Protein AF-A0A968WDF3-F1 (afdb_monomer)

Mean predicted aligned error: 14.53 Å

Sequence (99 aa):
MAKVERESINFKLPKPLADALRAKAIELNTTATDLVIQGLHHVLGDVPGVENSVDIRLYQIEEEFFRFKESINQDSTNQSSTNPQQETRLTNVEPNLKL

Structure (mmCIF, N/CA/C/O backbone):
data_AF-A0A968WDF3-F1
#
_entry.id   AF-A0A968WDF3-F1
#
loop_
_atom_site.group_PDB
_atom_site.id
_atom_site.type_symbol
_atom_site.label_atom_id
_atom_site.label_alt_id
_atom_site.label_comp_id
_atom_site.label_asym_id
_atom_site.label_entity_id
_atom_site.label_seq_id
_atom_site.pdbx_PDB_ins_code
_atom_site.Cartn_x
_atom_site.Cartn_y
_atom_site.Cartn_z
_atom_site.occupancy
_atom_site.B_iso_or_equiv
_atom_site.auth_seq_id
_atom_site.auth_comp_id
_atom_site.auth_asym_id
_atom_site.auth_atom_id
_atom_site.pdbx_PDB_model_num
ATOM 1 N N . MET A 1 1 ? -2.261 -17.416 11.724 1.00 47.62 1 MET A N 1
ATOM 2 C CA . MET A 1 1 ? -2.848 -16.737 10.555 1.00 47.62 1 MET A CA 1
ATOM 3 C C . MET A 1 1 ? -3.908 -17.653 10.000 1.00 47.62 1 MET A C 1
ATOM 5 O O . MET A 1 1 ? -3.566 -18.741 9.537 1.00 47.62 1 MET A O 1
ATOM 9 N N . ALA A 1 2 ? -5.177 -17.280 10.153 1.00 52.31 2 ALA A N 1
ATOM 10 C CA . ALA A 1 2 ? -6.248 -18.025 9.513 1.00 52.31 2 ALA A CA 1
ATOM 11 C C . ALA A 1 2 ? -6.017 -17.995 7.995 1.00 52.31 2 ALA A C 1
ATOM 13 O O . ALA A 1 2 ? -5.473 -17.037 7.443 1.00 52.31 2 ALA A O 1
ATOM 14 N N . LYS A 1 3 ? -6.348 -19.087 7.308 1.00 57.66 3 LYS A N 1
ATOM 15 C CA . LYS A 1 3 ? -6.135 -19.202 5.866 1.00 57.66 3 LYS A CA 1
ATOM 16 C C . LYS A 1 3 ? -7.209 -18.363 5.163 1.00 57.66 3 LYS A C 1
ATOM 18 O O . LYS A 1 3 ? -8.274 -18.878 4.856 1.00 57.66 3 LYS A O 1
ATOM 23 N N . VAL A 1 4 ? -6.947 -17.069 4.983 1.00 67.81 4 VAL A N 1
ATOM 24 C CA . VAL A 1 4 ? -7.849 -16.153 4.269 1.00 67.81 4 VAL A CA 1
ATOM 25 C C . VAL A 1 4 ? -7.920 -16.585 2.803 1.00 67.81 4 VAL A C 1
ATOM 27 O O . VAL A 1 4 ? -6.882 -16.771 2.157 1.00 67.81 4 VAL A O 1
ATOM 30 N N . GLU A 1 5 ? -9.130 -16.775 2.279 1.00 79.44 5 GLU A N 1
ATOM 31 C CA . GLU A 1 5 ? -9.338 -17.027 0.854 1.00 79.44 5 GLU A CA 1
ATOM 32 C C . GLU A 1 5 ? -8.946 -15.785 0.049 1.00 79.44 5 GLU A C 1
ATOM 34 O O . GLU A 1 5 ? -9.307 -14.660 0.389 1.00 79.44 5 GLU A O 1
ATOM 39 N N . ARG A 1 6 ? -8.152 -15.983 -1.006 1.00 81.00 6 ARG A N 1
ATOM 40 C CA . ARG A 1 6 ? -7.628 -14.896 -1.837 1.00 81.00 6 ARG A CA 1
ATOM 41 C C . ARG A 1 6 ? -8.164 -15.035 -3.248 1.00 81.00 6 ARG A C 1
ATOM 43 O O . ARG A 1 6 ? -7.916 -16.042 -3.908 1.00 81.00 6 ARG A O 1
ATOM 50 N N . GLU A 1 7 ? -8.844 -13.998 -3.716 1.00 83.62 7 GLU A N 1
ATOM 51 C CA . GLU A 1 7 ? -9.308 -13.896 -5.094 1.00 83.62 7 GLU A CA 1
ATOM 52 C C . GLU A 1 7 ? -8.331 -13.054 -5.927 1.00 83.62 7 GLU A C 1
ATOM 54 O O . GLU A 1 7 ? -7.811 -12.033 -5.473 1.00 83.62 7 GLU A O 1
ATOM 59 N N . SER A 1 8 ? -8.052 -13.496 -7.156 1.00 85.44 8 SER A N 1
ATOM 60 C CA . SER A 1 8 ? -7.226 -12.736 -8.097 1.00 85.44 8 SER A CA 1
ATOM 61 C C . SER A 1 8 ? -8.096 -11.791 -8.916 1.00 85.44 8 SER A C 1
ATOM 63 O O . SER A 1 8 ? -8.925 -12.236 -9.705 1.00 85.44 8 SER A O 1
ATOM 65 N N . ILE A 1 9 ? -7.856 -10.488 -8.785 1.00 84.81 9 ILE A N 1
ATOM 66 C CA . ILE A 1 9 ? -8.539 -9.449 -9.562 1.00 84.81 9 ILE A CA 1
ATOM 67 C C . ILE A 1 9 ? -7.605 -8.977 -10.684 1.00 84.81 9 ILE A C 1
ATOM 69 O O . ILE A 1 9 ? -6.408 -8.775 -10.468 1.00 84.81 9 ILE A O 1
ATOM 73 N N . ASN A 1 10 ? -8.131 -8.787 -11.899 1.00 84.50 10 ASN A N 1
ATOM 74 C CA . ASN A 1 10 ? -7.341 -8.290 -13.029 1.00 84.50 10 ASN A CA 1
ATOM 75 C C . ASN A 1 10 ? -7.059 -6.788 -12.872 1.00 84.50 10 ASN A C 1
ATOM 77 O O . ASN A 1 10 ? -7.827 -5.942 -13.328 1.00 84.50 10 ASN A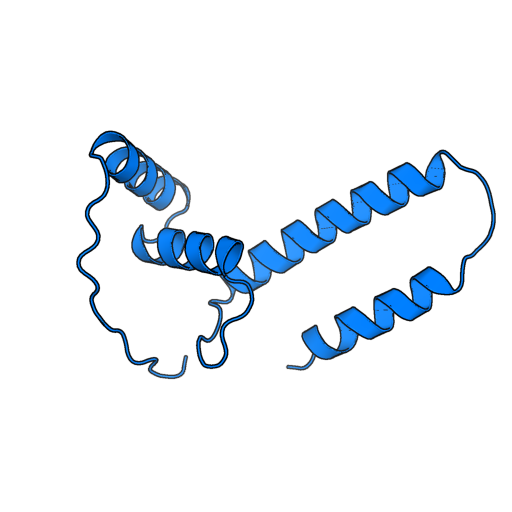 O 1
ATOM 81 N N . PHE A 1 11 ? -5.955 -6.463 -12.204 1.00 83.62 11 PHE A N 1
ATOM 82 C CA . PHE A 1 11 ? -5.537 -5.092 -11.947 1.00 83.62 11 PHE A CA 1
ATOM 83 C C . PHE A 1 11 ? -4.399 -4.683 -12.888 1.00 83.62 11 PHE A C 1
ATOM 85 O O . PHE A 1 11 ? -3.311 -5.262 -12.868 1.00 83.62 11 PHE A O 1
ATOM 92 N N . LYS A 1 12 ? -4.641 -3.669 -13.728 1.00 89.69 12 LYS A N 1
ATOM 93 C CA . LYS A 1 12 ? -3.633 -3.118 -14.644 1.00 89.69 12 LYS A CA 1
ATOM 94 C C . LYS A 1 12 ? -3.094 -1.802 -14.101 1.00 89.69 12 LYS A C 1
ATOM 96 O O . LYS A 1 12 ? -3.752 -0.770 -14.182 1.00 89.69 12 LYS A O 1
ATOM 101 N N . LEU A 1 13 ? -1.872 -1.849 -13.588 1.00 90.75 13 LEU A N 1
ATOM 102 C CA . LEU A 1 13 ? -1.136 -0.673 -13.138 1.00 90.75 13 LEU A CA 1
ATOM 103 C C . LEU A 1 13 ? -0.394 -0.006 -14.305 1.00 90.75 13 LEU A C 1
ATOM 105 O O . LEU A 1 13 ? 0.220 -0.710 -15.115 1.00 90.75 13 LEU A O 1
ATOM 109 N N . PRO A 1 14 ? -0.361 1.337 -14.374 1.00 96.31 14 PRO A N 1
ATOM 110 C CA . PRO A 1 14 ? 0.611 2.041 -15.199 1.00 96.31 14 PRO A CA 1
ATOM 111 C C . PRO A 1 14 ? 2.034 1.584 -14.857 1.00 96.31 14 PRO A C 1
ATOM 113 O O . PRO A 1 14 ? 2.380 1.436 -13.684 1.00 96.31 14 PRO A O 1
ATOM 116 N N . LYS A 1 15 ? 2.879 1.389 -15.875 1.00 95.38 15 LYS A N 1
ATOM 117 C CA . LYS A 1 15 ? 4.245 0.870 -15.695 1.00 95.38 15 LYS A CA 1
ATOM 118 C C . LYS A 1 15 ? 5.079 1.649 -14.659 1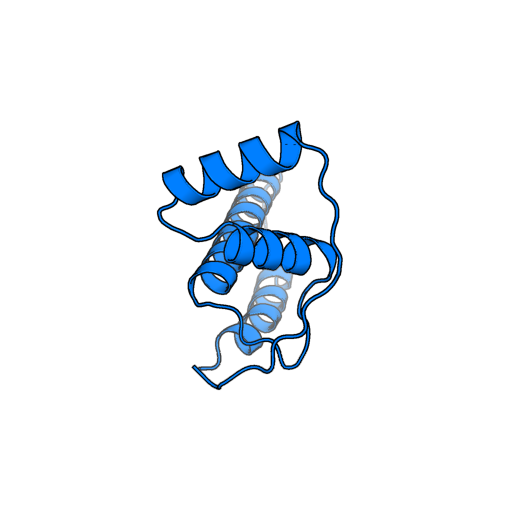.00 95.38 15 LYS A C 1
ATOM 120 O O . LYS A 1 15 ? 5.631 0.992 -13.780 1.00 95.38 15 LYS A O 1
ATOM 125 N N . PRO A 1 16 ? 5.097 2.999 -14.660 1.00 97.25 16 PRO A N 1
ATOM 126 C CA . PRO A 1 16 ? 5.853 3.754 -13.657 1.00 97.25 16 PRO A CA 1
ATOM 127 C C . PRO A 1 16 ? 5.392 3.478 -12.220 1.00 97.25 16 PRO A C 1
ATOM 129 O O . PRO A 1 16 ? 6.210 3.407 -11.308 1.00 97.25 16 PRO A O 1
ATOM 132 N N . LEU A 1 17 ? 4.086 3.276 -12.020 1.00 94.88 17 LEU A N 1
ATOM 133 C CA . LEU A 1 17 ? 3.517 2.998 -10.703 1.00 94.88 17 LEU A CA 1
ATOM 134 C C . LEU A 1 17 ? 3.874 1.586 -10.226 1.00 94.88 17 LEU A C 1
ATOM 136 O O . LEU A 1 17 ? 4.228 1.400 -9.066 1.00 94.88 17 LEU A O 1
ATOM 140 N N . ALA A 1 18 ? 3.839 0.600 -11.125 1.00 95.50 18 ALA A N 1
ATOM 141 C CA . ALA A 1 18 ? 4.277 -0.757 -10.808 1.00 95.50 18 ALA A CA 1
ATOM 142 C C . ALA A 1 18 ? 5.771 -0.807 -10.443 1.00 95.50 18 ALA A C 1
ATOM 144 O O . ALA A 1 18 ? 6.159 -1.545 -9.538 1.00 95.50 18 ALA A O 1
ATOM 145 N N . ASP A 1 19 ? 6.605 -0.021 -11.124 1.00 97.25 19 ASP A N 1
ATOM 146 C CA . ASP A 1 19 ? 8.041 0.039 -10.853 1.00 97.25 19 ASP A CA 1
ATOM 147 C C . ASP A 1 19 ? 8.325 0.710 -9.497 1.00 97.25 19 ASP A C 1
ATOM 149 O O . ASP A 1 19 ? 9.088 0.165 -8.698 1.00 97.25 19 ASP A O 1
ATOM 153 N N . ALA A 1 20 ? 7.637 1.814 -9.180 1.00 97.19 20 ALA A N 1
ATOM 154 C CA . ALA A 1 20 ? 7.724 2.470 -7.872 1.00 97.19 20 ALA A CA 1
ATOM 155 C C . ALA A 1 20 ? 7.261 1.557 -6.722 1.00 97.19 20 ALA A C 1
ATOM 157 O O . ALA A 1 20 ? 7.931 1.462 -5.694 1.00 97.19 20 ALA A O 1
ATOM 158 N N . LEU A 1 21 ? 6.153 0.831 -6.915 1.00 95.62 21 LEU A N 1
ATOM 159 C CA . LEU A 1 21 ? 5.632 -0.127 -5.939 1.00 95.62 21 LEU A CA 1
ATOM 160 C C . LEU A 1 21 ? 6.642 -1.245 -5.647 1.00 95.62 21 LEU A C 1
ATOM 162 O O . LEU A 1 21 ? 6.884 -1.573 -4.487 1.00 95.62 21 LEU A O 1
ATOM 166 N N . ARG A 1 22 ? 7.261 -1.820 -6.690 1.00 95.44 22 ARG A N 1
ATOM 167 C CA . ARG A 1 22 ? 8.288 -2.861 -6.517 1.00 95.44 22 ARG A CA 1
ATOM 168 C C . ARG A 1 22 ? 9.526 -2.326 -5.808 1.00 95.44 22 ARG A C 1
ATOM 170 O O . ARG A 1 22 ? 10.038 -3.003 -4.924 1.00 95.44 22 ARG A O 1
ATOM 177 N N . ALA A 1 23 ? 9.990 -1.131 -6.172 1.00 97.19 23 ALA A N 1
ATOM 178 C CA . ALA A 1 23 ? 11.135 -0.509 -5.516 1.00 97.19 23 ALA A CA 1
ATOM 179 C C . ALA A 1 23 ? 10.874 -0.307 -4.015 1.00 97.19 23 ALA A C 1
ATOM 181 O O . ALA A 1 23 ? 11.713 -0.673 -3.193 1.00 97.19 23 ALA A O 1
ATOM 182 N N . LYS A 1 24 ? 9.681 0.184 -3.651 1.00 95.56 24 LYS A N 1
ATOM 183 C CA . LYS A 1 24 ? 9.309 0.391 -2.248 1.00 95.56 24 LYS A CA 1
ATOM 184 C C . LYS A 1 24 ? 9.152 -0.920 -1.476 1.00 95.56 24 LYS A C 1
ATOM 186 O O . LYS A 1 24 ? 9.550 -0.994 -0.320 1.00 95.56 24 LYS A O 1
ATOM 191 N N . ALA A 1 25 ? 8.628 -1.964 -2.118 1.00 94.12 25 ALA A N 1
ATOM 19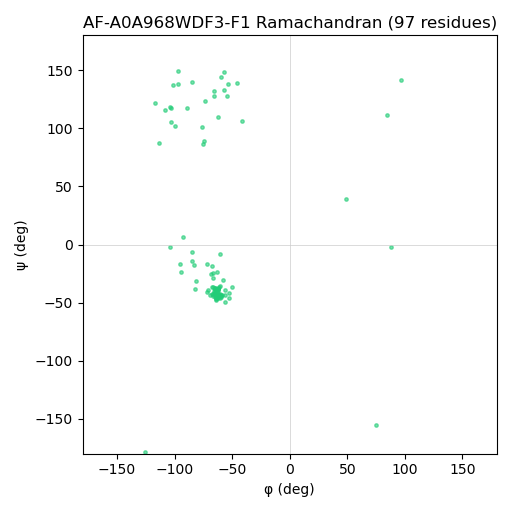2 C CA . ALA A 1 25 ? 8.531 -3.291 -1.513 1.00 94.12 25 ALA A CA 1
ATOM 193 C C . ALA A 1 25 ? 9.914 -3.854 -1.146 1.00 94.12 25 ALA A C 1
ATOM 195 O O . ALA A 1 25 ? 10.092 -4.378 -0.049 1.00 94.12 25 ALA A O 1
ATOM 196 N N . ILE A 1 26 ? 10.903 -3.680 -2.031 1.00 95.06 26 ILE A N 1
ATOM 197 C CA . ILE A 1 26 ? 12.293 -4.091 -1.782 1.00 95.06 26 ILE A CA 1
ATOM 198 C C . ILE A 1 26 ? 12.896 -3.300 -0.617 1.00 95.06 26 ILE A C 1
ATOM 200 O O . ILE A 1 26 ? 13.490 -3.897 0.273 1.00 95.06 26 ILE A O 1
ATOM 204 N N . GLU A 1 27 ? 12.723 -1.975 -0.600 1.00 95.81 27 GLU A N 1
ATOM 205 C CA . GLU A 1 27 ? 13.219 -1.102 0.476 1.00 95.81 27 GLU A CA 1
ATOM 206 C C . GLU A 1 27 ? 12.703 -1.535 1.858 1.00 95.81 27 GLU A C 1
ATOM 208 O O . GLU A 1 27 ? 13.445 -1.524 2.837 1.00 95.81 27 GLU A O 1
ATOM 213 N N . LEU A 1 28 ? 11.437 -1.951 1.921 1.00 90.31 28 LEU A N 1
ATOM 214 C CA . LEU A 1 28 ? 10.752 -2.340 3.153 1.00 90.31 28 LEU A CA 1
ATOM 215 C C . LEU A 1 28 ? 10.832 -3.849 3.455 1.00 90.31 28 LEU A C 1
ATOM 217 O O . LEU A 1 28 ? 10.186 -4.304 4.395 1.00 90.31 28 LEU A O 1
ATOM 221 N N . ASN A 1 29 ? 11.595 -4.633 2.678 1.00 91.44 29 ASN A N 1
ATOM 222 C CA . ASN A 1 29 ? 11.668 -6.100 2.784 1.00 91.44 29 ASN A CA 1
ATOM 223 C C . ASN A 1 29 ? 10.283 -6.784 2.827 1.00 91.44 29 ASN A C 1
ATOM 225 O O . ASN A 1 29 ? 10.071 -7.750 3.560 1.00 91.44 29 ASN A O 1
ATOM 229 N N . THR A 1 30 ? 9.334 -6.284 2.036 1.00 90.56 30 THR A N 1
ATOM 230 C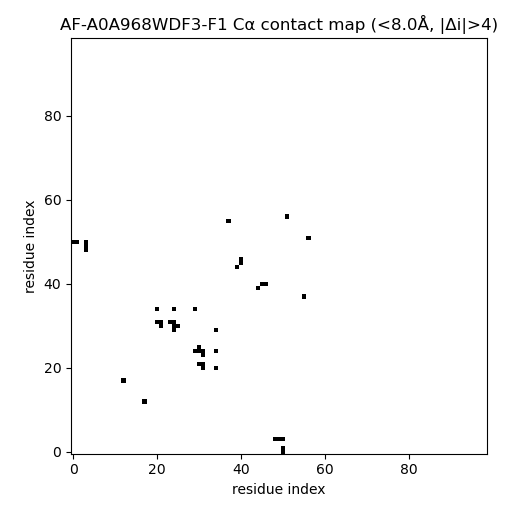 CA . THR A 1 30 ? 7.950 -6.777 1.963 1.00 90.56 30 THR A CA 1
ATOM 231 C C . THR A 1 30 ? 7.564 -7.118 0.520 1.00 90.56 30 THR A C 1
ATOM 233 O O . THR A 1 30 ? 8.377 -7.007 -0.402 1.00 90.56 30 THR A O 1
ATOM 236 N N . THR A 1 31 ? 6.326 -7.558 0.286 1.00 90.31 31 THR A N 1
ATOM 237 C CA . THR A 1 31 ? 5.828 -7.827 -1.065 1.00 90.31 31 THR A CA 1
ATOM 238 C C . THR A 1 31 ? 5.029 -6.648 -1.617 1.00 90.31 31 THR A C 1
ATOM 240 O O . THR A 1 31 ? 4.339 -5.927 -0.899 1.00 90.31 31 THR A O 1
ATOM 243 N N . ALA A 1 32 ? 5.068 -6.468 -2.940 1.00 91.75 32 ALA A N 1
ATOM 244 C CA . ALA A 1 32 ? 4.224 -5.483 -3.618 1.00 91.75 32 ALA A CA 1
ATOM 245 C C . ALA A 1 32 ? 2.725 -5.732 -3.357 1.00 91.75 32 ALA A C 1
ATOM 247 O O . ALA A 1 32 ? 1.941 -4.790 -3.323 1.00 91.75 32 ALA A O 1
ATOM 248 N N . THR A 1 33 ? 2.332 -6.993 -3.155 1.00 89.69 33 THR A N 1
ATOM 249 C CA . THR A 1 33 ? 0.964 -7.371 -2.793 1.00 89.69 33 THR A CA 1
ATOM 250 C C . THR A 1 33 ? 0.592 -6.860 -1.405 1.00 89.69 33 THR A C 1
ATOM 252 O O . THR A 1 33 ? -0.484 -6.291 -1.261 1.00 89.69 33 THR A O 1
ATOM 255 N N . ASP A 1 34 ? 1.477 -6.988 -0.415 1.00 87.31 34 ASP A N 1
ATOM 256 C CA . ASP A 1 34 ? 1.221 -6.491 0.943 1.00 87.31 34 ASP A CA 1
ATOM 257 C C . ASP A 1 34 ? 1.090 -4.964 0.965 1.00 87.31 34 ASP A C 1
ATOM 259 O O . ASP A 1 34 ? 0.189 -4.433 1.610 1.00 87.31 34 ASP A O 1
ATOM 263 N N . LEU A 1 35 ? 1.906 -4.254 0.177 1.00 91.25 35 LEU A N 1
ATOM 264 C CA . LEU A 1 35 ? 1.771 -2.803 0.004 1.00 91.25 35 LEU A CA 1
ATOM 265 C C . LEU A 1 35 ? 0.457 -2.403 -0.683 1.00 91.25 35 LEU A C 1
ATOM 267 O O . LEU A 1 35 ? -0.145 -1.391 -0.331 1.00 91.25 35 LEU A O 1
ATOM 271 N N . VAL A 1 36 ? -0.017 -3.185 -1.657 1.00 90.94 36 VAL A N 1
ATOM 272 C CA . VAL A 1 36 ? -1.327 -2.941 -2.283 1.00 90.94 36 VAL A CA 1
ATOM 273 C C . VAL A 1 36 ? -2.450 -3.178 -1.281 1.00 90.94 36 VAL A C 1
ATOM 275 O O . VAL A 1 36 ? -3.362 -2.362 -1.207 1.00 90.94 36 VAL A O 1
ATOM 278 N N . ILE A 1 37 ? -2.377 -4.245 -0.483 1.00 86.56 37 ILE A N 1
ATOM 279 C CA . ILE A 1 37 ? -3.354 -4.521 0.578 1.00 86.56 37 ILE A CA 1
ATOM 280 C C . ILE A 1 37 ? -3.365 -3.372 1.600 1.00 86.56 37 ILE A C 1
ATOM 282 O O . ILE A 1 37 ? -4.440 -2.884 1.938 1.00 86.56 37 ILE A O 1
ATOM 286 N N . GLN A 1 38 ? -2.197 -2.870 2.018 1.00 85.44 38 GLN A N 1
ATOM 287 C CA . GLN A 1 38 ? -2.072 -1.678 2.872 1.00 85.44 38 GLN A CA 1
ATOM 288 C C . GLN A 1 38 ? -2.760 -0.452 2.260 1.00 85.44 38 GLN A C 1
ATOM 290 O O . GLN A 1 38 ? -3.574 0.196 2.916 1.00 85.44 38 GLN A O 1
ATOM 295 N N . GLY A 1 39 ? -2.478 -0.155 0.989 1.00 88.56 39 GLY A N 1
ATOM 296 C CA . GLY A 1 39 ? -3.106 0.962 0.284 1.00 88.56 39 GLY A CA 1
ATOM 297 C C . GLY A 1 39 ? -4.625 0.808 0.159 1.00 88.56 39 GLY A C 1
ATOM 298 O O . GLY A 1 39 ? -5.357 1.782 0.321 1.00 88.56 39 GLY A O 1
ATOM 299 N N . LEU A 1 40 ? -5.115 -0.412 -0.077 1.00 89.06 40 LEU A N 1
ATOM 300 C CA . LEU A 1 40 ? -6.549 -0.703 -0.117 1.00 89.06 40 LEU A CA 1
ATOM 301 C C . LEU A 1 40 ? -7.205 -0.497 1.250 1.00 89.06 40 LEU A C 1
ATOM 303 O O . LEU A 1 40 ? -8.267 0.112 1.302 1.00 89.06 40 LEU A O 1
ATOM 307 N N . HIS A 1 41 ? -6.571 -0.922 2.345 1.00 83.50 41 HIS A N 1
ATOM 308 C CA . HIS A 1 41 ? -7.068 -0.645 3.696 1.00 83.50 41 HIS A CA 1
ATOM 309 C C . HIS A 1 41 ? -7.115 0.850 4.006 1.00 83.50 41 HIS A C 1
ATOM 311 O O . HIS A 1 41 ? -8.084 1.312 4.598 1.00 83.50 41 HIS A O 1
ATOM 317 N N . HIS A 1 42 ? -6.117 1.624 3.577 1.00 83.69 42 HIS A N 1
ATOM 318 C CA . HIS A 1 42 ? -6.135 3.076 3.767 1.00 83.69 42 HIS A CA 1
ATOM 319 C C . HIS A 1 42 ? -7.328 3.740 3.052 1.00 83.69 42 HIS A C 1
ATOM 321 O O . HIS A 1 42 ? -7.922 4.678 3.574 1.00 83.69 42 HIS A O 1
ATOM 327 N N . VAL A 1 43 ? -7.713 3.239 1.872 1.00 87.50 43 VAL A N 1
ATOM 328 C CA . VAL A 1 43 ? -8.838 3.785 1.090 1.00 87.50 43 VAL A CA 1
ATOM 329 C C . VAL A 1 43 ? -10.200 3.258 1.560 1.00 87.50 43 VAL A C 1
ATOM 331 O O . VAL A 1 43 ? -11.177 4.003 1.549 1.00 87.50 43 VAL A O 1
ATOM 334 N N . LEU A 1 44 ? -10.290 1.978 1.932 1.00 85.81 44 LEU A N 1
ATOM 335 C CA . LEU A 1 44 ? -11.551 1.296 2.254 1.00 85.81 44 LEU A CA 1
ATOM 336 C C . LEU A 1 44 ? -11.872 1.273 3.756 1.00 85.81 44 LEU A C 1
ATOM 338 O O . LEU A 1 44 ? -13.018 1.019 4.122 1.00 85.81 44 LEU A O 1
ATOM 342 N N . GLY A 1 45 ? -10.888 1.537 4.615 1.00 80.19 45 GLY A N 1
ATOM 343 C CA . GLY A 1 45 ? -10.990 1.351 6.059 1.00 80.19 45 GLY A CA 1
ATOM 344 C C . GLY A 1 45 ? -10.916 -0.123 6.476 1.00 80.19 45 GLY A C 1
ATOM 345 O O . GLY A 1 45 ? -10.346 -0.973 5.783 1.00 80.19 45 GLY A O 1
ATOM 346 N N . ASP A 1 46 ? -11.486 -0.426 7.642 1.00 76.88 46 ASP A N 1
ATOM 347 C CA . ASP A 1 46 ? -11.532 -1.788 8.173 1.00 76.88 46 ASP A CA 1
ATOM 348 C C . ASP A 1 46 ? -12.556 -2.641 7.407 1.00 76.88 46 ASP A C 1
ATOM 350 O O . ASP A 1 46 ? -13.743 -2.316 7.333 1.00 76.88 46 ASP A O 1
ATOM 354 N N . VAL A 1 47 ? -12.089 -3.764 6.853 1.00 77.50 47 VAL A N 1
ATOM 355 C CA . VAL A 1 47 ? -12.912 -4.722 6.103 1.00 77.50 47 VAL A CA 1
ATOM 356 C C . VAL A 1 47 ? -13.091 -5.992 6.945 1.00 77.50 47 VAL A C 1
ATOM 358 O O . VAL A 1 47 ? -12.108 -6.692 7.202 1.00 77.50 47 VAL A O 1
ATOM 361 N N . PRO A 1 48 ? -14.323 -6.332 7.375 1.00 71.06 48 PRO A N 1
ATOM 362 C CA . PRO A 1 48 ? -14.579 -7.533 8.165 1.00 71.06 48 PRO A CA 1
ATOM 363 C C . PRO A 1 48 ? -14.113 -8.807 7.449 1.00 71.06 48 PRO A C 1
ATOM 365 O O . PRO A 1 48 ? -14.421 -9.015 6.2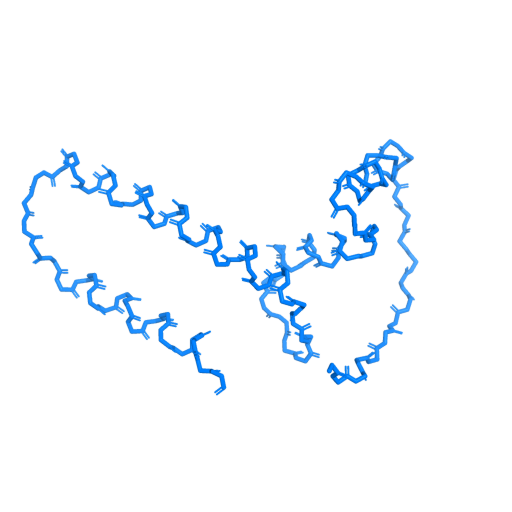78 1.00 71.06 48 PRO A O 1
ATOM 368 N N . GLY A 1 49 ? -13.401 -9.681 8.162 1.00 68.81 49 GLY A N 1
ATOM 369 C CA . GLY A 1 49 ? -12.902 -10.952 7.618 1.00 68.81 49 GLY A CA 1
ATOM 370 C C . GLY A 1 49 ? -11.528 -10.876 6.944 1.00 68.81 49 GLY A C 1
ATOM 371 O O . GLY A 1 49 ? -10.995 -11.914 6.553 1.00 68.81 49 GLY A O 1
ATOM 372 N N . VAL A 1 50 ? -10.920 -9.690 6.859 1.00 69.50 50 VAL A N 1
ATOM 373 C CA . VAL A 1 50 ? -9.512 -9.523 6.485 1.00 69.50 50 VAL A CA 1
ATOM 374 C C . VAL A 1 50 ? -8.712 -9.329 7.774 1.00 69.50 50 VAL A C 1
ATOM 376 O O . VAL A 1 50 ? -8.755 -8.262 8.374 1.00 69.50 50 VAL A O 1
ATOM 379 N N . GLU A 1 51 ? -8.019 -10.372 8.249 1.00 61.44 51 GLU A N 1
ATOM 380 C CA . GLU A 1 51 ? -7.049 -10.218 9.344 1.00 61.44 51 GLU A CA 1
ATOM 381 C C . GLU A 1 51 ? -5.935 -9.277 8.862 1.00 61.44 51 GLU A C 1
ATOM 383 O O . GLU A 1 51 ? -5.142 -9.649 7.991 1.00 61.44 51 GLU A O 1
ATOM 388 N N . ASN A 1 52 ? -5.872 -8.059 9.409 1.00 58.97 52 ASN A N 1
ATOM 389 C CA . ASN A 1 52 ? -4.749 -7.154 9.183 1.00 58.97 52 ASN A CA 1
ATOM 390 C C . ASN A 1 52 ? -3.459 -7.898 9.557 1.00 58.97 52 ASN A C 1
ATOM 392 O O . ASN A 1 52 ? -3.343 -8.434 10.664 1.00 58.97 52 ASN A O 1
ATOM 396 N N . SER A 1 53 ? -2.471 -7.934 8.655 1.00 61.09 53 SER A N 1
ATOM 397 C CA . SER A 1 53 ? -1.130 -8.347 9.066 1.00 61.09 53 SER A CA 1
ATOM 398 C C . SER A 1 53 ? -0.678 -7.426 10.201 1.00 61.09 53 SER A C 1
ATOM 400 O O . SER A 1 53 ? -1.077 -6.258 10.261 1.00 61.09 53 SER A O 1
ATOM 402 N N . VAL A 1 54 ? 0.130 -7.949 11.123 1.00 61.44 54 VAL A N 1
ATOM 403 C CA . VAL A 1 54 ? 0.634 -7.175 12.269 1.00 61.44 54 VAL A CA 1
ATOM 404 C C . VAL A 1 54 ? 1.237 -5.848 11.800 1.00 61.44 54 VAL A C 1
ATOM 406 O O . VAL A 1 54 ? 1.004 -4.825 12.431 1.00 61.44 54 VAL A O 1
ATOM 409 N N . ASP A 1 55 ? 1.903 -5.846 10.645 1.00 59.81 55 ASP A N 1
ATOM 410 C CA . ASP A 1 55 ? 2.490 -4.656 10.026 1.00 59.81 55 ASP A CA 1
ATOM 411 C C . ASP A 1 55 ? 1.442 -3.622 9.583 1.00 59.81 55 ASP A C 1
ATOM 413 O O . ASP A 1 55 ? 1.632 -2.429 9.797 1.00 59.81 55 ASP A O 1
ATOM 417 N N . ILE A 1 56 ? 0.304 -4.057 9.020 1.00 64.06 56 ILE A N 1
ATOM 418 C CA . ILE A 1 56 ? -0.808 -3.157 8.660 1.00 64.06 56 ILE A CA 1
ATOM 419 C C . ILE A 1 56 ? -1.399 -2.537 9.925 1.00 64.06 56 ILE A C 1
ATOM 421 O O . ILE A 1 56 ? -1.646 -1.333 9.974 1.00 64.06 56 ILE A O 1
ATOM 425 N N . ARG A 1 57 ? -1.618 -3.352 10.964 1.00 67.31 57 ARG A N 1
ATOM 426 C CA . ARG A 1 57 ? -2.155 -2.862 12.237 1.00 67.31 57 ARG A CA 1
ATOM 427 C C . ARG A 1 57 ? -1.182 -1.903 12.920 1.00 67.31 57 ARG A C 1
ATOM 429 O O . ARG A 1 57 ? -1.620 -0.900 13.475 1.00 67.31 57 ARG A O 1
ATOM 436 N N . LEU A 1 58 ? 0.118 -2.183 12.852 1.00 72.44 58 LEU A N 1
ATOM 437 C CA . LEU A 1 58 ? 1.161 -1.314 13.386 1.00 72.44 58 LEU A CA 1
ATOM 438 C C . LEU A 1 58 ? 1.186 0.027 12.650 1.00 72.44 58 LEU A C 1
ATOM 440 O O . LEU A 1 58 ? 1.162 1.061 13.306 1.00 72.44 58 LEU A O 1
ATOM 444 N N . TYR A 1 59 ? 1.124 0.019 11.316 1.00 70.38 59 TYR A N 1
ATOM 445 C CA . TYR A 1 59 ? 1.077 1.243 10.514 1.00 70.38 59 TYR A CA 1
ATOM 446 C C . TYR A 1 59 ? -0.148 2.112 10.840 1.00 70.38 59 TYR A C 1
ATOM 448 O O . TYR A 1 59 ? -0.021 3.320 11.026 1.00 70.38 59 TYR A O 1
ATOM 456 N N . GLN A 1 60 ? -1.331 1.501 10.981 1.00 68.31 60 GLN A N 1
ATOM 457 C CA . GLN A 1 60 ? -2.541 2.210 11.421 1.00 68.31 60 GLN A CA 1
ATOM 458 C C . GLN A 1 60 ? -2.348 2.841 12.809 1.00 68.31 60 GLN A C 1
ATOM 460 O O . GLN A 1 60 ? -2.692 4.001 13.016 1.00 68.31 60 GLN A O 1
ATOM 465 N N . ILE A 1 61 ? -1.769 2.100 13.760 1.00 80.50 61 ILE A N 1
ATOM 466 C CA . ILE A 1 61 ? -1.484 2.610 15.109 1.00 80.50 61 ILE A CA 1
ATOM 467 C C . ILE A 1 61 ? -0.481 3.769 15.060 1.00 80.50 61 ILE A C 1
ATOM 469 O O . ILE A 1 61 ? -0.660 4.755 15.774 1.00 80.50 61 ILE A O 1
ATOM 473 N N . GLU A 1 62 ? 0.551 3.683 14.222 1.00 80.50 62 GLU A N 1
ATOM 474 C CA . GLU A 1 62 ? 1.520 4.763 14.027 1.00 80.50 62 GLU A CA 1
ATOM 475 C C . GLU A 1 62 ? 0.843 6.020 13.467 1.00 80.50 62 GLU A C 1
ATOM 477 O O . GLU A 1 62 ? 1.050 7.110 14.000 1.00 80.50 62 GLU A O 1
ATOM 482 N N . GLU A 1 63 ? -0.017 5.891 12.454 1.00 80.19 63 GLU A N 1
ATOM 483 C CA . GLU A 1 63 ? -0.762 7.015 11.871 1.00 80.19 63 GLU A CA 1
ATOM 484 C C . GLU A 1 63 ? -1.705 7.677 12.893 1.00 80.19 63 GLU A C 1
ATOM 486 O O . GLU A 1 63 ? -1.719 8.905 13.034 1.00 80.19 63 GLU A O 1
ATOM 491 N N . GLU A 1 64 ? -2.445 6.874 13.664 1.00 81.12 64 GLU A N 1
ATOM 492 C CA . GLU A 1 64 ? -3.268 7.345 14.784 1.00 81.12 64 GLU A CA 1
ATOM 493 C C . GLU A 1 64 ? -2.426 8.082 15.834 1.00 81.12 64 GLU A C 1
ATOM 495 O O . GLU A 1 64 ? -2.806 9.158 16.302 1.00 81.12 64 GLU A O 1
ATOM 500 N N . PHE A 1 65 ? -1.253 7.543 16.171 1.00 84.31 65 PHE A N 1
ATOM 501 C CA . PHE A 1 65 ? -0.338 8.141 17.135 1.00 84.31 65 PHE A CA 1
ATOM 502 C C . PHE A 1 65 ? 0.222 9.482 16.647 1.00 84.31 65 PHE A C 1
ATOM 504 O O . PHE A 1 65 ? 0.252 10.454 17.408 1.00 84.31 65 PHE A O 1
ATOM 511 N N . PHE A 1 66 ? 0.629 9.581 15.378 1.00 81.12 66 PHE A N 1
ATOM 512 C CA . PHE A 1 66 ? 1.100 10.841 14.802 1.00 81.12 66 PHE A CA 1
ATOM 513 C C . PHE A 1 66 ? -0.007 11.894 14.774 1.00 81.12 66 PHE A C 1
ATOM 515 O O . PHE A 1 66 ? 0.230 13.043 15.156 1.00 81.12 66 PHE A O 1
ATOM 522 N N . ARG A 1 67 ? -1.230 11.502 14.407 1.00 77.06 67 ARG A N 1
ATOM 523 C CA . ARG A 1 67 ? -2.387 12.403 14.416 1.00 77.06 67 ARG A CA 1
ATOM 524 C C . ARG A 1 67 ? -2.754 12.860 15.829 1.00 77.06 67 ARG A C 1
ATOM 526 O O . ARG A 1 67 ? -3.087 14.026 16.033 1.00 77.06 67 ARG A O 1
ATOM 533 N N . PHE A 1 68 ? -2.637 11.976 16.818 1.00 78.88 68 PHE A N 1
ATOM 534 C CA . PHE A 1 68 ? -2.822 12.312 18.228 1.00 78.88 68 PHE A CA 1
ATOM 535 C C . PHE A 1 68 ? -1.770 13.307 18.726 1.00 78.88 68 PHE A C 1
ATOM 537 O O . PHE A 1 68 ? -2.116 14.327 19.325 1.00 78.88 68 PHE A O 1
ATOM 544 N N . LYS A 1 69 ? -0.491 13.061 18.428 1.00 77.81 69 LYS A N 1
ATOM 545 C CA . LYS A 1 69 ? 0.602 13.977 18.770 1.00 77.81 69 LYS A CA 1
ATOM 546 C C . LYS A 1 69 ? 0.362 15.370 18.186 1.00 77.81 69 LYS A C 1
ATOM 548 O O . LYS A 1 69 ? 0.547 16.362 18.886 1.00 77.81 69 LYS A O 1
ATOM 553 N N . GLU A 1 70 ? -0.079 15.442 16.933 1.00 78.19 70 GLU A N 1
ATOM 554 C CA . GLU A 1 70 ? -0.431 16.708 16.291 1.00 78.19 70 GLU A CA 1
ATOM 555 C C . GLU A 1 70 ? -1.589 17.408 17.018 1.00 78.19 70 GLU A C 1
ATOM 557 O O . GLU A 1 70 ? -1.493 18.598 17.314 1.00 78.19 70 GLU A O 1
ATOM 562 N N . SER A 1 71 ? -2.631 16.668 17.414 1.00 76.50 71 SER A N 1
ATOM 563 C CA . SER A 1 71 ? -3.748 17.241 18.180 1.00 76.50 71 SER A CA 1
ATOM 564 C C . SER A 1 71 ? -3.329 17.798 19.550 1.00 76.50 71 SER A C 1
ATOM 566 O O . SER A 1 71 ? -3.771 18.880 19.921 1.00 76.50 71 SER A O 1
ATOM 568 N N . ILE A 1 72 ? -2.402 17.141 20.264 1.00 74.88 72 ILE A N 1
ATOM 569 C CA . ILE A 1 72 ? -1.862 17.655 21.537 1.00 74.88 72 ILE A CA 1
ATOM 570 C C . ILE A 1 72 ? -1.058 18.941 21.319 1.00 74.88 72 ILE A C 1
ATOM 572 O O . ILE A 1 72 ? -1.144 19.875 22.120 1.00 74.88 72 ILE A O 1
ATOM 576 N N . ASN A 1 73 ? -0.251 19.000 20.257 1.00 67.12 73 ASN A N 1
ATOM 577 C CA . ASN A 1 73 ? 0.552 20.187 19.963 1.00 67.12 73 ASN A CA 1
ATOM 578 C C . ASN A 1 73 ? -0.337 21.384 19.595 1.00 67.12 73 ASN A C 1
ATOM 580 O O . ASN A 1 73 ? -0.045 22.506 20.007 1.00 67.12 73 ASN A O 1
ATOM 584 N N . GLN A 1 74 ? -1.441 21.144 18.882 1.00 61.09 74 GLN A N 1
ATOM 585 C CA . GLN A 1 74 ? -2.431 22.176 18.568 1.00 61.09 74 GLN A CA 1
ATOM 586 C C . GLN A 1 74 ? -3.173 22.656 19.824 1.00 61.09 74 GLN A C 1
ATOM 588 O O . GLN A 1 74 ? -3.288 23.867 20.031 1.00 61.09 74 GLN A O 1
ATOM 593 N N . ASP A 1 75 ? -3.566 21.746 20.720 1.00 54.84 75 ASP A N 1
ATOM 594 C CA . ASP A 1 75 ? -4.196 22.093 22.003 1.00 54.84 75 ASP A CA 1
ATOM 595 C C . ASP A 1 75 ? -3.233 22.832 22.953 1.00 54.84 75 ASP A C 1
ATOM 597 O O . ASP A 1 75 ? -3.646 23.698 23.718 1.00 54.84 75 ASP A O 1
ATOM 601 N N . SER A 1 76 ? -1.923 22.586 22.863 1.00 53.06 76 SER A N 1
ATOM 602 C CA . SER A 1 76 ? -0.912 23.259 23.698 1.00 53.06 76 SER A CA 1
ATOM 603 C C . SER A 1 76 ? -0.684 24.734 23.332 1.00 53.06 76 SER A C 1
ATOM 605 O O . SER A 1 76 ? -0.138 25.488 24.139 1.00 53.06 76 SER A O 1
ATOM 607 N N . THR A 1 77 ? -1.111 25.174 22.140 1.00 53.69 77 THR A N 1
ATOM 608 C CA . THR A 1 77 ? -1.078 26.599 21.747 1.00 53.69 77 THR A CA 1
ATOM 609 C C . THR A 1 77 ? -2.304 27.389 22.214 1.00 53.69 77 THR A C 1
ATOM 611 O O . THR A 1 77 ? -2.244 28.616 22.278 1.00 53.69 77 THR A O 1
ATOM 614 N N . ASN A 1 78 ? -3.374 26.705 22.635 1.00 52.25 78 ASN A N 1
ATOM 615 C CA . ASN A 1 78 ? -4.576 27.302 23.210 1.00 52.25 78 ASN A CA 1
ATOM 616 C C . ASN A 1 78 ? -4.678 26.891 24.684 1.00 52.25 78 ASN A C 1
ATOM 618 O O . ASN A 1 78 ? -5.261 25.872 25.032 1.00 52.25 78 ASN A O 1
ATOM 622 N N . GLN A 1 79 ? -4.044 27.674 25.556 1.00 53.16 79 GLN A N 1
ATOM 623 C CA . GLN A 1 79 ? -3.954 27.406 26.990 1.00 53.16 79 GLN A CA 1
ATOM 624 C C . GLN A 1 79 ? -5.281 26.982 27.650 1.00 53.16 79 GLN A C 1
ATOM 626 O O . GLN A 1 79 ? -6.293 27.671 27.545 1.00 53.16 79 GLN A O 1
ATOM 631 N N . SER A 1 80 ? -5.133 25.993 28.536 1.00 48.28 80 SER A N 1
ATOM 632 C CA . SER A 1 80 ? -5.919 25.727 29.749 1.00 48.28 80 SER A CA 1
ATOM 633 C C . SER A 1 80 ? -7.057 24.714 29.653 1.00 48.28 80 SER A C 1
ATOM 635 O O . SER A 1 80 ? -7.872 24.709 28.742 1.00 48.28 80 SER A O 1
ATOM 637 N N . SER A 1 81 ? -7.147 23.959 30.750 1.00 44.06 81 SER A N 1
ATOM 638 C CA . SER A 1 81 ? -8.194 23.039 31.202 1.00 44.06 81 SER A CA 1
ATOM 639 C C . SER A 1 81 ? -8.154 21.602 30.668 1.00 44.06 81 SER A C 1
ATOM 641 O O . SER A 1 81 ? -8.406 21.304 29.508 1.00 44.06 81 SER A O 1
ATOM 643 N N . THR A 1 82 ? -7.854 20.697 31.605 1.00 57.38 82 THR A N 1
ATOM 644 C CA . THR A 1 82 ? -8.160 19.264 31.585 1.00 57.38 82 THR A CA 1
ATOM 645 C C . THR A 1 82 ? -9.574 19.050 31.056 1.00 57.38 82 THR A C 1
ATOM 647 O O . THR A 1 82 ? -10.545 19.377 31.743 1.00 57.38 82 THR A O 1
ATOM 650 N N . ASN A 1 83 ? -9.684 18.556 29.825 1.00 52.50 83 ASN A N 1
ATOM 651 C CA . ASN A 1 83 ? -10.951 18.484 29.115 1.00 52.50 83 ASN A CA 1
ATOM 652 C C . ASN A 1 83 ? -11.459 17.024 29.125 1.00 52.50 83 ASN A C 1
ATOM 654 O O . ASN A 1 83 ? -10.789 16.157 28.557 1.00 52.50 83 ASN A O 1
ATOM 658 N N . PRO A 1 84 ? -12.633 16.714 29.712 1.00 55.12 84 PRO A N 1
ATOM 659 C CA . PRO A 1 84 ? -13.200 15.351 29.785 1.00 55.12 84 PRO A CA 1
ATOM 660 C C . PRO A 1 84 ? -13.477 14.704 28.409 1.00 55.12 84 PRO A C 1
ATOM 662 O O . PRO A 1 84 ? -13.759 13.509 28.297 1.00 55.12 84 PRO A O 1
ATOM 665 N N . GLN A 1 85 ? -13.338 15.467 27.323 1.00 54.50 85 GLN A N 1
ATOM 666 C CA . GLN A 1 85 ? -13.338 14.957 25.950 1.00 54.50 85 GLN A CA 1
ATOM 667 C C . GLN A 1 85 ? -12.123 14.079 25.617 1.00 54.50 85 GLN A C 1
ATOM 669 O O . GLN A 1 85 ? -12.235 13.218 24.744 1.00 54.50 85 GLN A O 1
ATOM 674 N N . GLN A 1 86 ? -10.992 14.238 26.313 1.00 52.81 86 GLN A N 1
ATOM 675 C CA . GLN A 1 86 ? -9.831 13.359 26.135 1.00 52.81 86 GLN A CA 1
ATOM 676 C C . GLN A 1 86 ? -10.095 11.958 26.715 1.00 52.81 86 GLN A C 1
ATOM 678 O O . GLN A 1 86 ? -9.791 10.963 26.059 1.00 52.81 86 GLN A O 1
ATOM 683 N N . GLU A 1 87 ? -10.766 11.865 27.869 1.00 52.22 87 GLU A N 1
ATOM 684 C CA . GLU A 1 87 ? -11.178 10.585 28.473 1.00 52.22 87 GLU A CA 1
ATOM 685 C C . GLU A 1 87 ? -12.202 9.840 27.607 1.00 52.22 87 GLU A C 1
ATOM 687 O O . GLU A 1 87 ? -12.085 8.634 27.404 1.00 52.22 87 GLU A O 1
ATOM 692 N N . THR A 1 88 ? -13.146 10.570 27.004 1.00 56.97 88 THR A N 1
ATOM 693 C CA . THR A 1 88 ? -14.167 9.987 26.112 1.00 56.97 88 THR A CA 1
ATOM 694 C C . THR A 1 88 ? -13.563 9.459 24.799 1.00 56.97 88 THR A C 1
ATOM 696 O O . THR A 1 88 ? -14.115 8.569 24.155 1.00 56.97 88 THR A O 1
ATOM 699 N N . ARG A 1 89 ? -12.411 9.999 24.372 1.00 54.22 89 ARG A N 1
ATOM 700 C CA . ARG A 1 89 ? -11.686 9.526 23.181 1.00 54.22 89 ARG A CA 1
ATOM 701 C C . ARG A 1 89 ? -10.823 8.298 23.462 1.00 54.22 89 ARG A C 1
ATOM 703 O O . ARG A 1 89 ? -10.693 7.458 22.575 1.00 54.22 89 ARG A O 1
ATOM 710 N N . LEU A 1 90 ? -10.295 8.159 24.680 1.00 52.22 90 LEU A N 1
ATOM 711 C CA . LEU A 1 90 ? -9.586 6.953 25.122 1.00 52.22 90 LEU A CA 1
ATOM 712 C C . LEU A 1 90 ? -10.512 5.72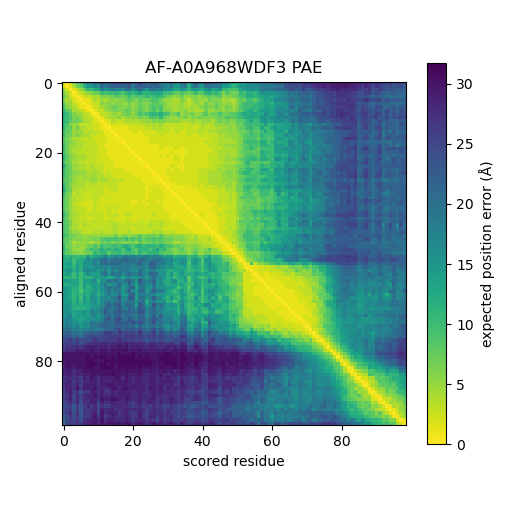5 25.110 1.00 52.22 90 LEU A C 1
ATOM 714 O O . LEU A 1 90 ? -10.116 4.661 24.642 1.00 52.22 90 LEU A O 1
ATOM 718 N N . THR A 1 91 ? -11.783 5.891 25.481 1.00 57.56 91 THR A N 1
ATOM 719 C CA . THR A 1 91 ? -12.785 4.808 25.448 1.00 57.56 91 THR A CA 1
ATOM 720 C C . THR A 1 91 ? -13.055 4.268 24.037 1.00 57.56 91 THR A C 1
ATOM 722 O O . THR A 1 91 ? -13.460 3.120 23.879 1.00 57.56 91 THR A O 1
ATOM 725 N N . ASN A 1 92 ? -12.800 5.062 22.990 1.00 58.97 92 ASN A N 1
ATOM 726 C CA . ASN A 1 92 ? -12.987 4.640 21.596 1.00 58.97 92 ASN A CA 1
ATOM 727 C C . ASN A 1 92 ? -11.793 3.851 21.032 1.00 58.97 92 ASN A C 1
ATOM 729 O O . ASN A 1 92 ? -11.949 3.145 20.034 1.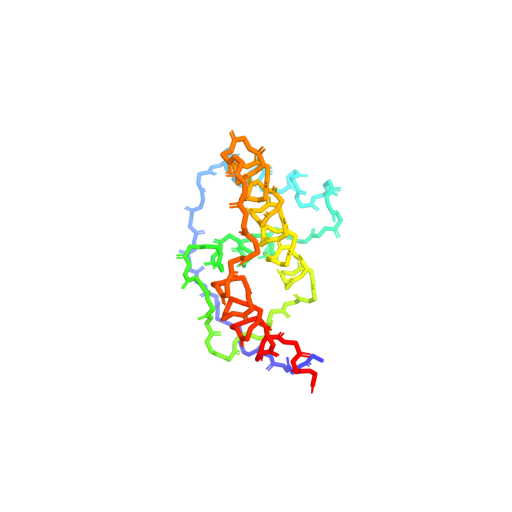00 58.97 92 ASN A O 1
ATOM 733 N N . VAL A 1 93 ? -10.615 3.933 21.662 1.00 56.84 93 VAL A N 1
ATOM 734 C CA . VAL A 1 93 ? -9.437 3.129 21.282 1.00 56.84 93 VAL A CA 1
ATOM 735 C C . VAL A 1 93 ? -9.312 1.843 22.104 1.00 56.84 93 VAL A C 1
ATOM 737 O O . VAL A 1 93 ? -8.775 0.861 21.606 1.00 56.84 93 VAL A O 1
ATOM 740 N N . GLU A 1 94 ? -9.893 1.774 23.304 1.00 58.16 94 GLU A N 1
ATOM 741 C CA . GLU A 1 94 ? -9.979 0.545 24.113 1.00 58.16 94 GLU A CA 1
ATOM 742 C C . GLU A 1 94 ? -10.582 -0.689 23.403 1.00 58.16 94 GLU A C 1
ATOM 744 O O . GLU A 1 94 ? -10.018 -1.779 23.545 1.00 58.16 94 GLU A O 1
ATOM 749 N N . PRO A 1 95 ? -11.667 -0.602 22.602 1.00 59.72 95 PRO A N 1
ATOM 750 C CA . PRO A 1 95 ? -12.186 -1.767 21.880 1.00 59.72 95 PRO A CA 1
ATOM 751 C C . PRO A 1 95 ? -11.234 -2.270 20.786 1.00 59.72 95 PRO A C 1
ATOM 753 O O . PRO A 1 95 ? -11.332 -3.425 20.384 1.00 59.72 95 PRO A O 1
ATOM 756 N N . ASN A 1 96 ? -10.287 -1.438 20.344 1.00 53.56 96 ASN A N 1
ATOM 757 C CA . ASN A 1 96 ? -9.271 -1.776 19.348 1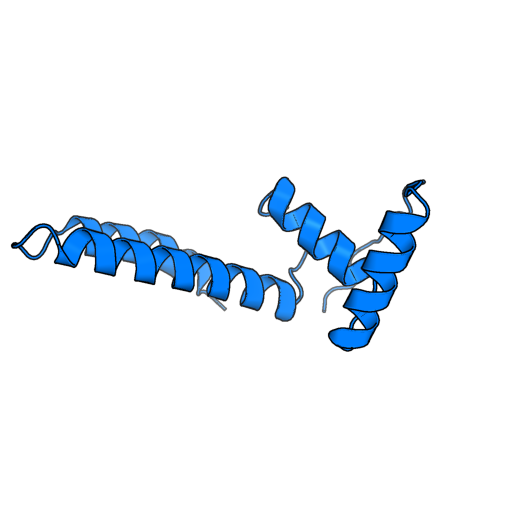.00 53.56 96 ASN 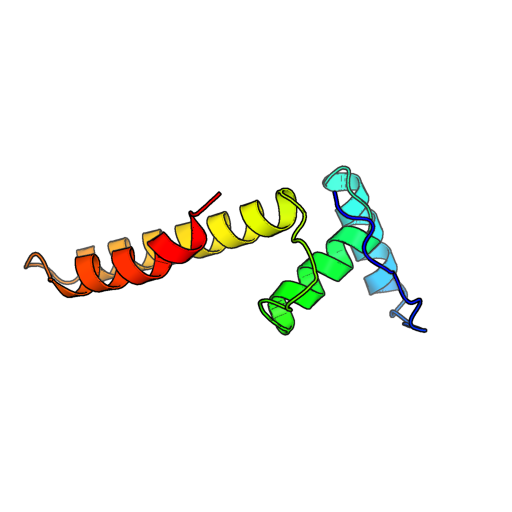A CA 1
ATOM 758 C C . ASN A 1 96 ? -8.026 -2.467 19.941 1.00 53.56 96 ASN A C 1
ATOM 760 O O . ASN A 1 96 ? -7.165 -2.908 19.175 1.00 53.56 96 ASN A O 1
ATOM 764 N N . LEU A 1 97 ? -7.937 -2.560 21.276 1.00 53.50 97 LEU A N 1
ATOM 765 C CA . LEU A 1 97 ? -6.835 -3.157 22.044 1.00 53.50 97 LEU A CA 1
ATOM 766 C C . LEU A 1 97 ? -7.151 -4.549 22.621 1.00 53.50 97 LEU A C 1
ATOM 768 O O . LEU A 1 97 ? -6.286 -5.148 23.262 1.00 53.50 97 LEU A O 1
ATOM 772 N N . LYS A 1 98 ? -8.365 -5.079 22.428 1.00 41.88 98 LYS A N 1
ATOM 773 C CA . LYS A 1 98 ? -8.697 -6.429 22.903 1.00 41.88 98 LYS A CA 1
ATOM 774 C C . LYS A 1 98 ? -8.076 -7.485 21.982 1.00 41.88 98 LYS A C 1
ATOM 776 O O . LYS A 1 98 ? -8.586 -7.732 20.893 1.00 41.88 98 LYS A O 1
ATOM 781 N N . LEU A 1 99 ? -6.961 -8.048 22.456 1.00 41.91 99 LEU A N 1
ATOM 782 C CA . LEU A 1 99 ? -6.424 -9.362 22.080 1.00 41.91 99 LEU A CA 1
ATOM 783 C C . LEU A 1 99 ? -7.454 -10.471 22.324 1.00 41.91 99 LEU A C 1
ATOM 785 O O . LEU A 1 99 ? -8.154 -10.398 23.363 1.00 41.91 99 LEU A O 1
#

pLDDT: mean 74.06, std 16.28, range [41.88, 97.25]

Foldseek 3Di:
DPPQDDDDDPDDDDPVVVVVLCVVCVVVVHDSVLVVVLVCCVVVPDDPRDDNDPVSVVVVVVVVVVVVVVVVVVVVVVDDDDDCVVVVVVVVCVVVPDD

Radius of gyration: 18.18 Å; Cα contacts (8 Å, |Δi|>4): 22; chains: 1; bounding box: 28×47×47 Å

Solvent-accessible surface area (backbone atoms only — not comparable to full-atom values): 6306 Å² total; per-residue (Å²): 132,80,88,69,86,81,83,90,74,95,77,85,68,59,67,71,59,52,52,52,44,46,54,51,15,60,75,67,78,52,49,51,65,56,54,48,52,46,53,48,36,73,76,69,47,88,57,92,90,60,82,67,52,72,66,51,52,48,50,52,51,51,54,54,48,53,53,48,53,50,52,52,58,58,49,66,75,55,81,81,74,95,54,74,68,58,61,61,52,51,64,69,49,53,77,78,66,70,126

Nearest PDB structures (foldseek):
  1mnt-assembly1_B  TM=4.387E-01  e=5.685E+00  Lederbergvirus P22

Secondary structure (DSSP, 8-state):
------PPP-----HHHHHHHHHHHHHTTS-HHHHHHHHHHHHH---TT----HHHHHHHHHHHHHHHHHHHHHHHHS-----THHHHHHHHHGGGG--